Protein AF-A2ECF6-F1 (afdb_monomer_lite)

Radius of gyration: 14.36 Å; chains: 1; bounding box: 29×26×46 Å

Foldseek 3Di:
DPQFWDADLNFIAGPQLQEGAADDQERDQEDERDLSHQYYEALRHANHAHQYYHDHQQHAEQYACNQDNYQHQEDAAHLNHAYYEAQVHELNARHAYYEYHVNYQEAYANPHALYAYPYYHDDPNNDYYYHNSPHNHDD

InterPro domains:
  IPR026906 BspA-type LRR region [PF13306] (26-138)
  IPR032675 Leucine-rich repeat domain superfamily [G3DSA:3.80.10.10] (1-139)

Secondary structure (DSSP, 8-state):
--SSEEEETTEEEETTS-EEEE--TTS-SEEE--TT--EE-TTTTTT---SEEE--TT--EE-TTTTTT----EEE--TT--EE-TTTTTT-TT--EEE--TT-SEEPTTTTTT---SEEE--TT--EE-TTTTTT---

Structure (mmCIF, N/CA/C/O backbone):
data_AF-A2ECF6-F1
#
_entry.id   AF-A2ECF6-F1
#
loop_
_atom_site.group_PDB
_atom_site.id
_atom_site.type_symbol
_atom_site.label_atom_id
_atom_site.label_alt_id
_atom_site.label_comp_id
_atom_site.label_asym_id
_atom_site.label_entity_id
_atom_site.label_seq_id
_atom_site.pdbx_PDB_ins_code
_atom_site.Cartn_x
_atom_site.Cartn_y
_atom_site.Cartn_z
_atom_site.occupancy
_atom_site.B_iso_or_equiv
_atom_site.auth_seq_id
_atom_site.auth_comp_id
_atom_site.auth_asym_id
_atom_site.auth_atom_id
_atom_site.pdbx_PDB_model_num
ATOM 1 N N . MET A 1 1 ? -7.225 4.449 30.600 1.00 53.28 1 MET A N 1
ATOM 2 C CA . MET A 1 1 ? -7.365 4.707 29.149 1.00 53.28 1 MET A CA 1
ATOM 3 C C . MET A 1 1 ? -6.076 5.337 28.657 1.00 53.28 1 MET A C 1
ATOM 5 O O . MET A 1 1 ? -5.528 6.160 29.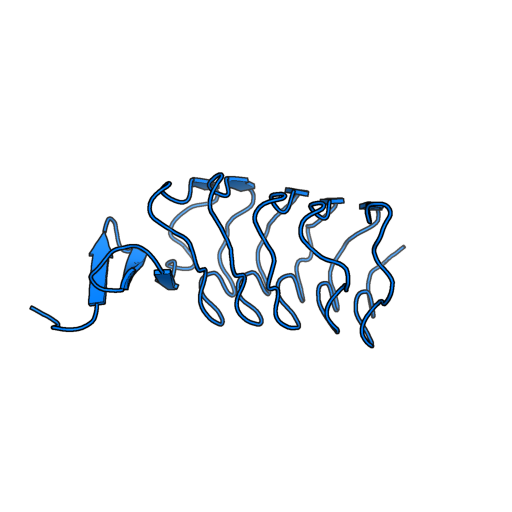380 1.00 53.28 1 MET A O 1
ATOM 9 N N . ASN A 1 2 ? -5.569 4.925 27.494 1.00 56.19 2 ASN A N 1
ATOM 10 C CA . ASN A 1 2 ? -4.437 5.593 26.855 1.00 56.19 2 ASN A CA 1
ATOM 11 C C . ASN A 1 2 ? -4.966 6.894 26.212 1.00 56.19 2 ASN A C 1
ATOM 13 O O . ASN A 1 2 ? -5.887 6.800 25.404 1.00 56.19 2 ASN A O 1
ATOM 17 N N . PRO A 1 3 ? -4.467 8.087 26.583 1.00 71.25 3 PRO A N 1
ATOM 18 C CA . PRO A 1 3 ? -5.040 9.351 26.119 1.00 71.25 3 PRO A CA 1
ATOM 19 C C . PRO A 1 3 ? -4.794 9.639 24.630 1.00 71.25 3 PRO A C 1
ATOM 21 O O . PRO A 1 3 ? -5.361 10.594 24.112 1.00 71.25 3 PRO A O 1
ATOM 24 N N . THR A 1 4 ? -3.970 8.847 23.935 1.00 85.19 4 THR A N 1
ATOM 25 C CA . THR A 1 4 ? -3.582 9.125 22.542 1.00 85.19 4 THR A CA 1
ATOM 26 C C . THR A 1 4 ? -4.008 8.049 21.544 1.00 85.19 4 THR A C 1
ATOM 28 O O . THR A 1 4 ? -4.097 8.332 20.349 1.00 85.19 4 THR A O 1
ATOM 31 N N . PHE A 1 5 ? -4.306 6.828 22.000 1.00 93.06 5 PHE A N 1
ATOM 32 C CA . PHE A 1 5 ? -4.527 5.675 21.121 1.00 93.06 5 PHE A CA 1
ATOM 33 C C . PHE A 1 5 ? -5.696 4.805 21.574 1.00 93.06 5 PHE A C 1
ATOM 35 O O . PHE A 1 5 ? -5.984 4.694 22.766 1.00 93.06 5 PHE A O 1
ATOM 42 N N . THR A 1 6 ? -6.326 4.131 20.615 1.00 95.75 6 THR A N 1
ATOM 43 C 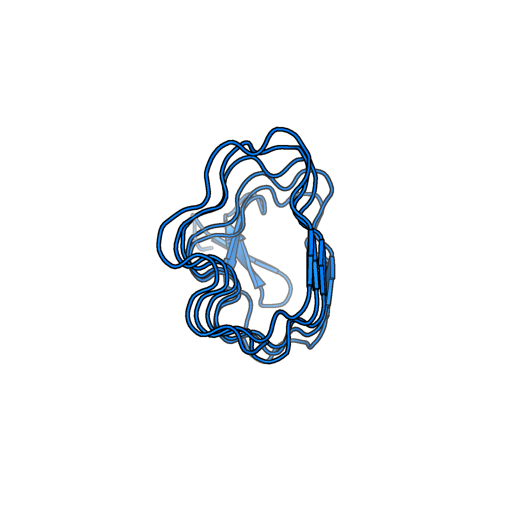CA . THR A 1 6 ? -7.388 3.155 20.870 1.00 95.75 6 THR A CA 1
ATOM 44 C C . THR A 1 6 ? -7.172 1.898 20.040 1.00 95.75 6 THR A C 1
ATOM 46 O O . THR A 1 6 ? -6.629 1.965 18.940 1.00 95.75 6 THR A O 1
ATOM 49 N N . ALA A 1 7 ? -7.579 0.747 20.569 1.00 95.38 7 ALA A N 1
ATOM 50 C CA . ALA A 1 7 ? -7.550 -0.517 19.847 1.00 95.38 7 ALA A CA 1
ATOM 51 C C . ALA A 1 7 ? -8.985 -0.978 19.574 1.00 95.38 7 ALA A C 1
ATOM 53 O O . ALA A 1 7 ? -9.814 -0.996 20.484 1.00 95.38 7 ALA A O 1
ATOM 54 N N . VAL A 1 8 ? -9.274 -1.338 18.325 1.00 94.06 8 VAL A N 1
ATOM 55 C CA . VAL A 1 8 ? -10.557 -1.918 17.904 1.00 94.06 8 VAL A CA 1
ATOM 56 C C . VAL A 1 8 ? -10.241 -3.203 17.168 1.00 94.06 8 VAL A C 1
ATOM 58 O O . VAL A 1 8 ? -9.482 -3.171 16.200 1.00 94.06 8 VAL A O 1
ATOM 61 N N . ASP A 1 9 ? -10.775 -4.322 17.658 1.00 91.69 9 ASP A N 1
ATOM 62 C CA . ASP A 1 9 ? -10.466 -5.659 17.150 1.00 91.69 9 ASP A CA 1
ATOM 63 C C . ASP A 1 9 ? -8.953 -5.850 16.977 1.00 91.69 9 ASP A C 1
ATOM 65 O O . ASP A 1 9 ? -8.472 -6.155 15.893 1.00 91.69 9 ASP A O 1
ATOM 69 N N . ASP A 1 10 ? -8.167 -5.589 18.020 1.00 93.12 10 ASP A N 1
ATOM 70 C CA . ASP A 1 10 ? -6.695 -5.685 18.028 1.00 93.12 10 ASP A CA 1
ATOM 71 C C . ASP A 1 10 ? -5.940 -4.758 17.056 1.00 93.12 10 ASP A C 1
ATOM 73 O O . ASP A 1 10 ? -4.711 -4.723 17.080 1.00 93.12 10 ASP A O 1
ATOM 77 N N . VAL A 1 11 ? -6.625 -3.988 16.209 1.00 97.38 11 VAL A N 1
ATOM 78 C CA . VAL A 1 11 ? -5.998 -2.987 15.340 1.00 97.38 11 VAL A CA 1
ATOM 79 C C . VAL A 1 11 ? -5.815 -1.704 16.139 1.00 97.38 11 VAL A C 1
ATOM 81 O O . VAL A 1 11 ? -6.755 -1.208 16.759 1.00 97.38 11 VAL A O 1
ATOM 84 N N . LEU A 1 12 ? -4.593 -1.175 16.142 1.00 97.50 12 LEU A N 1
ATOM 85 C CA . LEU A 1 12 ? -4.232 0.043 16.853 1.00 97.50 12 LEU A CA 1
ATOM 86 C C . LEU A 1 12 ? -4.481 1.266 15.970 1.00 97.50 12 LEU A C 1
ATOM 88 O O . LEU A 1 12 ? -3.922 1.382 14.876 1.00 97.50 12 LEU A O 1
ATOM 92 N N . TYR A 1 13 ? -5.251 2.206 16.502 1.00 98.25 13 TYR A N 1
ATOM 93 C CA . TYR A 1 13 ? -5.586 3.483 15.889 1.00 98.25 13 TYR A CA 1
ATOM 94 C C . TYR A 1 13 ? -5.164 4.654 16.781 1.00 98.25 13 TYR A C 1
ATOM 96 O O . TYR A 1 13 ? -4.939 4.501 17.988 1.00 98.25 13 TYR A O 1
ATOM 104 N N . ASN A 1 14 ? -5.133 5.855 16.205 1.00 96.81 14 ASN A N 1
ATOM 105 C CA . ASN A 1 14 ? -5.252 7.073 17.007 1.00 96.81 14 ASN A CA 1
ATOM 106 C C . ASN A 1 14 ? -6.635 7.150 17.678 1.00 96.81 14 ASN A C 1
ATOM 108 O O . ASN A 1 14 ? -7.564 6.436 17.297 1.00 96.81 14 ASN A O 1
ATOM 112 N N . ILE A 1 15 ? -6.781 8.012 18.685 1.00 94.94 15 ILE A N 1
ATOM 113 C CA . ILE A 1 15 ? -8.020 8.097 19.474 1.00 94.94 15 ILE A CA 1
ATOM 114 C C . ILE A 1 15 ? -9.272 8.373 18.616 1.00 94.94 15 ILE A C 1
ATOM 116 O O . ILE A 1 15 ? -10.325 7.789 18.873 1.00 94.94 15 ILE A O 1
ATOM 120 N N . ASP A 1 16 ? -9.127 9.162 17.547 1.00 95.50 16 ASP A N 1
ATOM 121 C CA . ASP A 1 16 ? -10.209 9.535 16.625 1.00 95.50 16 ASP A CA 1
ATOM 122 C C . ASP A 1 16 ? -10.533 8.455 15.579 1.00 95.50 16 ASP A C 1
ATOM 124 O O . ASP A 1 16 ? -11.476 8.608 14.804 1.00 95.50 16 ASP A O 1
ATOM 128 N N . LYS A 1 17 ? -9.752 7.364 15.525 1.00 97.00 17 LYS A N 1
ATOM 129 C CA . LYS A 1 17 ? -9.856 6.289 14.519 1.00 97.00 17 LYS A CA 1
ATOM 130 C C . LYS A 1 17 ? -9.745 6.784 13.073 1.00 97.00 17 LYS A C 1
ATOM 132 O O . LYS A 1 17 ? -10.317 6.199 12.152 1.00 97.00 17 LYS A O 1
ATOM 137 N N . THR A 1 18 ? -8.991 7.860 12.879 1.00 98.00 18 THR A N 1
ATOM 138 C CA . THR A 1 18 ? -8.673 8.445 11.571 1.00 98.00 18 THR A CA 1
ATOM 139 C C . THR A 1 18 ? -7.307 8.005 11.046 1.00 98.00 18 THR A C 1
ATOM 141 O O . THR A 1 18 ? -7.055 8.133 9.849 1.00 98.00 18 THR A O 1
ATOM 144 N N . SER A 1 19 ? -6.463 7.422 11.901 1.00 98.31 19 SER A N 1
ATOM 145 C CA . SER A 1 19 ? -5.177 6.827 11.530 1.00 98.31 19 SER A CA 1
ATOM 146 C C . SER A 1 19 ? -5.097 5.374 11.986 1.00 98.31 19 SER A C 1
ATOM 148 O O . SER A 1 19 ? -5.342 5.095 13.162 1.00 98.31 19 SER A O 1
ATOM 150 N N . ILE A 1 20 ? -4.679 4.464 11.101 1.00 98.50 20 ILE A N 1
ATOM 151 C CA . ILE A 1 20 ? -4.201 3.130 11.500 1.00 98.50 20 ILE A CA 1
ATOM 152 C C . ILE A 1 20 ? -2.720 3.236 11.831 1.00 98.50 20 ILE A C 1
ATOM 154 O O . ILE A 1 20 ? -1.897 3.500 10.956 1.00 98.50 20 ILE A O 1
ATOM 158 N N . ILE A 1 21 ? -2.390 2.979 13.092 1.00 98.06 21 ILE A N 1
ATOM 159 C CA . ILE A 1 21 ? -1.016 2.992 13.600 1.00 98.06 21 ILE A CA 1
ATOM 160 C C . ILE A 1 21 ? -0.384 1.618 13.429 1.00 98.06 21 ILE A C 1
ATOM 162 O O . ILE A 1 21 ? 0.777 1.507 13.038 1.00 98.06 21 ILE A O 1
ATOM 166 N N . ARG A 1 22 ? -1.136 0.557 13.741 1.00 97.94 22 ARG A N 1
ATOM 167 C CA . ARG A 1 22 ? -0.635 -0.810 13.624 1.00 97.94 22 ARG A CA 1
ATOM 168 C C . ARG A 1 22 ? -1.748 -1.819 13.394 1.00 97.94 22 ARG A C 1
ATOM 170 O O . ARG A 1 22 ? -2.670 -1.933 14.194 1.00 97.94 22 ARG A O 1
ATOM 177 N N . PHE A 1 23 ? -1.583 -2.627 12.359 1.00 98.06 23 PHE A N 1
ATOM 178 C CA . PHE A 1 23 ? -2.322 -3.855 12.133 1.00 98.06 23 PHE A CA 1
ATOM 179 C C . PHE A 1 23 ? -1.513 -5.055 12.665 1.00 98.06 23 PHE A C 1
ATOM 181 O O . PHE A 1 23 ? -0.294 -5.117 12.454 1.00 98.06 23 PHE A O 1
ATOM 188 N N . PRO A 1 24 ? -2.128 -6.015 13.378 1.00 94.88 24 PRO A N 1
ATOM 189 C CA . PRO A 1 24 ? -1.407 -7.190 13.857 1.00 94.88 24 PRO A CA 1
ATOM 190 C C . PRO A 1 24 ? -1.060 -8.138 12.702 1.00 94.88 24 PRO A C 1
ATOM 192 O O . PRO A 1 24 ? -1.936 -8.568 11.954 1.00 94.88 24 PRO A O 1
ATOM 195 N N . ALA A 1 25 ? 0.219 -8.511 12.592 1.00 89.06 25 ALA A N 1
ATOM 196 C CA . ALA A 1 25 ? 0.769 -9.210 11.424 1.00 89.06 25 ALA A CA 1
ATOM 197 C C . ALA A 1 25 ? 0.039 -10.511 11.044 1.00 89.06 25 ALA A C 1
ATOM 199 O O . ALA A 1 25 ? -0.149 -10.791 9.863 1.00 89.06 25 ALA A O 1
ATOM 200 N N . ASN A 1 26 ? -0.417 -11.267 12.046 1.00 89.62 26 ASN A N 1
ATOM 201 C CA . ASN A 1 26 ? -1.053 -12.575 11.872 1.00 89.62 26 ASN A CA 1
ATOM 202 C C . ASN A 1 26 ? -2.577 -12.531 12.059 1.00 89.62 26 ASN A C 1
ATOM 204 O O . ASN A 1 26 ? -3.187 -13.566 12.311 1.00 89.62 26 ASN A O 1
ATOM 208 N N . LYS A 1 27 ? -3.198 -11.344 11.999 1.00 87.00 27 LYS A N 1
ATOM 209 C CA . LYS A 1 27 ? -4.630 -11.201 12.293 1.00 87.00 27 LYS A CA 1
ATOM 210 C C . LYS A 1 27 ? -5.526 -11.825 11.224 1.00 87.00 27 LYS A C 1
ATOM 212 O O . LYS A 1 27 ? -6.519 -12.456 11.561 1.00 87.00 27 LYS A O 1
ATOM 217 N N . SER A 1 28 ? -5.234 -11.568 9.952 1.00 94.25 28 SER A N 1
ATOM 218 C CA . SER A 1 28 ? -6.110 -11.921 8.833 1.00 94.25 28 SER A CA 1
ATOM 219 C C . SER A 1 28 ? -5.354 -11.857 7.506 1.00 94.25 28 SER A C 1
ATOM 221 O O . SER A 1 28 ? -4.353 -11.146 7.396 1.00 94.25 28 SER A O 1
ATOM 223 N N . THR A 1 29 ? -5.868 -12.554 6.494 1.00 97.19 29 THR A N 1
ATOM 224 C CA . THR A 1 29 ? -5.439 -12.437 5.091 1.00 97.19 29 THR A CA 1
ATOM 225 C C . THR A 1 29 ? -6.216 -11.362 4.326 1.00 97.19 29 THR A C 1
ATOM 227 O O . THR A 1 29 ? -5.822 -10.981 3.228 1.00 97.19 29 THR A O 1
ATOM 230 N N . THR A 1 30 ? -7.296 -10.822 4.889 1.00 97.19 30 THR A N 1
ATOM 231 C CA . THR A 1 30 ? -8.067 -9.731 4.279 1.00 97.19 30 THR A CA 1
ATOM 232 C C . THR A 1 30 ? -8.427 -8.670 5.301 1.00 97.19 30 THR A C 1
ATOM 234 O O . THR A 1 30 ? -8.719 -8.992 6.457 1.00 97.19 30 THR A O 1
ATOM 237 N N . PHE A 1 31 ? -8.478 -7.410 4.878 1.00 97.56 31 PHE A N 1
ATOM 238 C CA . PHE A 1 31 ? -8.951 -6.332 5.737 1.00 97.56 31 PHE A CA 1
ATOM 239 C C . PHE A 1 31 ? -9.668 -5.242 4.940 1.00 97.56 31 PHE A C 1
ATOM 241 O O . PHE A 1 31 ? -9.152 -4.760 3.932 1.00 97.56 31 PHE A O 1
ATOM 248 N N . ALA A 1 32 ? -10.850 -4.851 5.412 1.00 98.00 32 ALA A N 1
ATOM 249 C CA . ALA A 1 32 ? -11.543 -3.663 4.942 1.00 98.00 32 ALA A CA 1
ATOM 250 C C . ALA A 1 32 ? -11.252 -2.525 5.916 1.00 98.00 32 ALA A C 1
ATOM 252 O O . ALA A 1 32 ? -11.629 -2.586 7.087 1.00 98.00 32 ALA A O 1
ATOM 253 N N . ILE A 1 33 ? -10.526 -1.515 5.446 1.00 98.00 33 ILE A N 1
ATOM 254 C CA . ILE A 1 33 ? -10.185 -0.361 6.268 1.00 98.00 33 ILE A CA 1
ATOM 255 C C . ILE A 1 33 ? -11.457 0.483 6.475 1.00 98.00 33 ILE A C 1
ATOM 257 O O . ILE A 1 33 ? -12.145 0.779 5.498 1.00 98.00 33 ILE A O 1
ATOM 261 N N . PRO A 1 34 ? -11.777 0.903 7.713 1.00 98.19 34 PRO A N 1
ATOM 262 C CA . PRO A 1 34 ? -12.966 1.714 7.974 1.00 98.19 34 PRO A CA 1
ATOM 263 C C . PRO A 1 34 ? -12.960 3.065 7.240 1.00 98.19 34 PRO A C 1
ATOM 265 O O . PRO A 1 34 ? -11.929 3.730 7.186 1.00 98.19 34 PRO A O 1
ATOM 268 N N . GLU A 1 35 ? -14.135 3.543 6.809 1.00 98.00 35 GLU A N 1
ATOM 269 C CA . GLU A 1 35 ? -14.321 4.867 6.171 1.00 98.00 35 GLU A CA 1
ATOM 270 C C . GLU A 1 35 ? -13.959 6.061 7.072 1.00 98.00 35 GLU A C 1
ATOM 272 O O . GLU A 1 35 ? -13.922 7.197 6.619 1.00 98.00 35 GLU A O 1
ATOM 277 N N . SER A 1 36 ? -13.688 5.866 8.365 1.00 98.00 36 SER A N 1
ATOM 278 C CA . SER A 1 36 ? -13.143 6.944 9.201 1.00 98.00 36 SER A CA 1
ATOM 279 C C . SER A 1 36 ? -11.653 7.193 8.944 1.00 98.00 36 SER A C 1
ATOM 281 O O . SER A 1 36 ? -11.153 8.272 9.268 1.00 98.00 36 SER A O 1
ATOM 283 N N . VAL A 1 37 ? -10.936 6.211 8.388 1.00 98.69 37 VAL A N 1
ATOM 284 C CA . VAL A 1 37 ? -9.478 6.223 8.258 1.00 98.69 37 VAL A CA 1
ATOM 285 C C . VAL A 1 37 ? -9.044 7.063 7.063 1.00 98.69 37 VAL A C 1
ATOM 287 O O . VAL A 1 37 ? -9.338 6.759 5.914 1.00 98.69 37 VAL A O 1
ATOM 290 N N . LYS A 1 38 ? -8.251 8.092 7.349 1.00 98.62 38 LYS A N 1
ATOM 291 C CA . LYS A 1 38 ? -7.628 8.987 6.368 1.00 98.62 38 LYS A CA 1
ATOM 292 C C . LYS A 1 38 ? -6.142 8.699 6.178 1.00 98.62 38 LYS A C 1
ATOM 294 O O . LYS A 1 38 ? -5.582 9.064 5.145 1.00 98.62 38 LYS A O 1
ATOM 299 N N . VAL A 1 39 ? -5.502 8.065 7.161 1.00 98.75 39 VAL A N 1
ATOM 300 C CA . VAL A 1 39 ? -4.052 7.849 7.187 1.00 98.75 39 VAL A CA 1
ATOM 301 C C . VAL A 1 39 ? -3.729 6.410 7.572 1.00 98.75 39 VAL A C 1
ATOM 303 O O . VAL A 1 39 ? -4.258 5.865 8.541 1.00 98.75 39 VAL A O 1
ATOM 306 N N . ILE A 1 40 ? -2.808 5.801 6.833 1.00 98.75 40 ILE A N 1
ATOM 307 C CA . ILE A 1 40 ? -2.093 4.608 7.281 1.00 98.75 40 ILE A CA 1
ATOM 308 C C . ILE A 1 40 ? -0.689 5.052 7.653 1.00 98.75 40 ILE A C 1
ATOM 310 O O . ILE A 1 40 ? 0.045 5.557 6.807 1.00 98.75 40 ILE A O 1
ATOM 314 N N . GLU A 1 41 ? -0.327 4.891 8.919 1.00 98.62 41 GLU A N 1
ATOM 315 C CA . GLU A 1 41 ? 0.936 5.396 9.447 1.00 98.62 41 GLU A CA 1
ATOM 316 C C . GLU A 1 41 ? 2.143 4.587 8.952 1.00 98.62 41 GLU A C 1
ATOM 318 O O . GLU A 1 41 ? 2.026 3.510 8.351 1.00 98.62 41 GLU A O 1
ATOM 323 N N . TYR A 1 42 ? 3.335 5.119 9.231 1.00 98.44 42 TYR A N 1
ATOM 324 C CA . TYR A 1 42 ? 4.606 4.441 8.989 1.00 98.44 42 TYR A CA 1
ATOM 325 C C . TYR A 1 42 ? 4.571 3.001 9.522 1.00 98.44 42 TYR A C 1
ATOM 327 O O . TYR A 1 42 ? 4.281 2.771 10.697 1.00 98.44 42 TYR A O 1
ATOM 335 N N . CYS A 1 43 ? 4.884 2.025 8.663 1.00 98.19 43 CYS A N 1
ATOM 336 C CA . CYS A 1 43 ? 4.862 0.599 9.003 1.00 98.19 43 CYS A CA 1
ATOM 337 C C . CYS A 1 43 ? 3.508 0.053 9.520 1.00 98.19 43 CYS A C 1
ATOM 339 O O . CYS A 1 43 ? 3.494 -0.991 10.183 1.00 98.19 43 CYS A O 1
ATOM 341 N N . GLY A 1 44 ? 2.379 0.706 9.216 1.00 98.25 44 GLY A N 1
ATOM 342 C CA . GLY A 1 44 ? 1.055 0.329 9.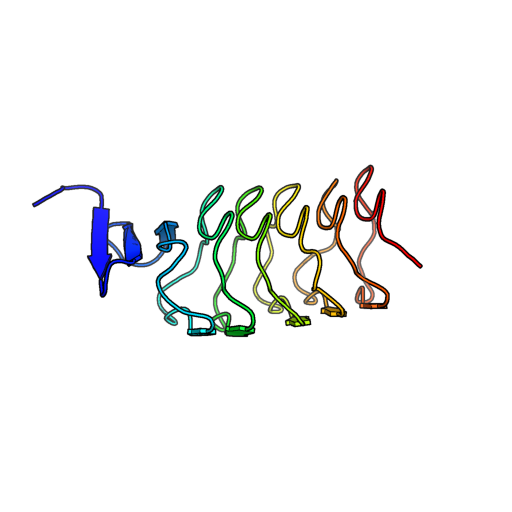728 1.00 98.25 44 GLY A CA 1
ATOM 343 C C . GLY A 1 44 ? 0.678 -1.141 9.500 1.00 98.25 44 GLY A C 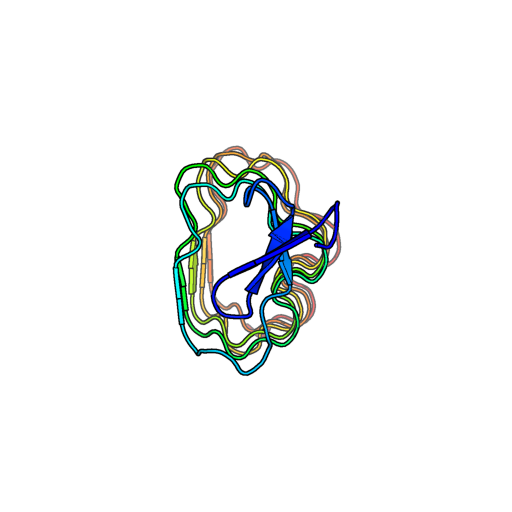1
ATOM 344 O O . GLY A 1 44 ? 0.166 -1.783 10.410 1.00 98.25 44 GLY A O 1
ATOM 345 N N . PHE A 1 45 ? 1.015 -1.707 8.341 1.00 98.62 45 PHE A N 1
ATOM 346 C CA . PHE A 1 45 ? 0.777 -3.103 7.950 1.00 98.62 45 PHE A CA 1
ATOM 347 C C . PHE A 1 45 ? 2.073 -3.863 7.598 1.00 98.62 45 PHE A C 1
ATOM 349 O O . PHE A 1 45 ? 2.026 -4.893 6.923 1.00 98.62 45 PHE A O 1
ATOM 356 N N . ILE A 1 46 ? 3.247 -3.403 8.048 1.00 98.12 46 ILE A N 1
ATOM 357 C CA . ILE A 1 46 ? 4.511 -4.080 7.710 1.00 98.12 46 ILE A CA 1
ATOM 358 C C . ILE A 1 46 ? 4.495 -5.548 8.164 1.00 98.12 46 ILE A C 1
ATOM 360 O O . ILE A 1 46 ? 4.117 -5.865 9.298 1.00 98.12 46 ILE A O 1
ATOM 364 N N . SER A 1 47 ? 4.941 -6.437 7.277 1.00 97.94 47 SER A N 1
ATOM 365 C CA . SER A 1 47 ? 5.020 -7.886 7.490 1.00 97.94 47 SER A CA 1
ATOM 366 C C . SER A 1 47 ? 3.679 -8.558 7.818 1.00 97.94 47 SER A C 1
ATOM 368 O O . SER A 1 47 ? 3.666 -9.612 8.452 1.00 97.94 47 SER A O 1
ATOM 370 N N . CYS A 1 48 ? 2.548 -7.959 7.433 1.00 97.69 48 CYS A N 1
ATOM 371 C CA . CYS A 1 48 ? 1.235 -8.574 7.618 1.00 97.69 48 CYS A CA 1
ATOM 372 C C . CYS A 1 48 ? 0.946 -9.636 6.552 1.00 97.69 48 CYS A C 1
ATOM 374 O O . CYS A 1 48 ? 1.318 -9.486 5.391 1.00 97.69 48 CYS A O 1
ATOM 376 N N . LEU A 1 49 ? 0.192 -10.671 6.925 1.00 97.25 49 LEU A N 1
ATOM 377 C CA . LEU A 1 49 ? -0.202 -11.765 6.028 1.00 97.25 49 LEU A CA 1
ATOM 378 C C . LEU A 1 49 ? -1.356 -11.408 5.073 1.00 97.25 49 LEU A C 1
ATOM 380 O O . LEU A 1 49 ? -1.919 -12.296 4.437 1.00 97.25 49 LEU A O 1
ATOM 384 N N . ILE A 1 50 ? -1.714 -10.125 4.972 1.00 97.69 50 ILE A N 1
ATOM 385 C CA . ILE A 1 50 ? -2.804 -9.658 4.114 1.00 97.69 50 ILE A CA 1
ATOM 386 C C . ILE A 1 50 ? -2.498 -9.925 2.637 1.00 97.69 50 ILE A C 1
ATOM 388 O O . ILE A 1 50 ? -1.436 -9.566 2.139 1.00 97.69 50 ILE A O 1
ATOM 392 N N . GLU A 1 51 ? -3.451 -10.547 1.953 1.00 98.06 51 GLU A N 1
ATOM 393 C CA . GLU A 1 51 ? -3.462 -10.845 0.519 1.00 98.06 51 GLU A CA 1
ATOM 394 C C . GLU A 1 51 ? -4.380 -9.893 -0.258 1.00 98.06 51 GLU A C 1
ATOM 396 O O . GLU A 1 51 ? -4.146 -9.630 -1.439 1.00 98.06 51 GLU A O 1
ATOM 401 N N . SER A 1 52 ? -5.404 -9.349 0.411 1.00 98.00 52 SER A N 1
ATOM 402 C CA . SER A 1 52 ? -6.334 -8.363 -0.142 1.00 98.00 52 SER A CA 1
ATOM 403 C C . SER A 1 52 ? -6.643 -7.270 0.878 1.00 98.00 52 SER A C 1
ATOM 405 O O . SER A 1 52 ? -6.830 -7.540 2.069 1.00 98.00 52 SER A O 1
ATOM 407 N N . ILE A 1 53 ? -6.715 -6.030 0.402 1.00 98.12 53 ILE A N 1
ATOM 408 C CA . ILE A 1 53 ? -7.089 -4.880 1.213 1.00 98.12 53 ILE A CA 1
ATOM 409 C C . ILE A 1 53 ? -8.099 -4.011 0.475 1.00 98.12 53 ILE A C 1
ATOM 411 O O . ILE A 1 53 ? -7.955 -3.759 -0.720 1.00 98.12 53 ILE A O 1
ATOM 415 N N . GLN A 1 54 ? -9.122 -3.560 1.194 1.00 98.31 54 GLN A N 1
ATOM 416 C CA . GLN A 1 54 ? -10.075 -2.575 0.692 1.00 98.31 54 GLN A CA 1
ATOM 417 C C . GLN A 1 54 ? -9.757 -1.236 1.351 1.00 98.31 54 GLN A C 1
ATOM 419 O O . GLN A 1 54 ? -9.865 -1.099 2.572 1.00 98.31 54 GLN A O 1
ATOM 424 N N . PHE A 1 55 ? -9.315 -0.274 0.543 1.00 98.38 55 PHE A N 1
ATOM 425 C CA . PHE A 1 55 ? -9.088 1.097 0.988 1.00 98.38 55 PHE A CA 1
ATOM 426 C C . PHE A 1 55 ? -10.413 1.866 1.036 1.00 98.38 55 PHE A C 1
ATOM 428 O O . PHE A 1 55 ? -11.253 1.656 0.157 1.00 98.38 55 PHE A O 1
ATOM 435 N N . PRO A 1 56 ? -10.601 2.768 2.015 1.00 98.12 56 PRO A N 1
ATOM 436 C CA . PRO A 1 56 ? -11.785 3.600 2.069 1.00 98.12 56 PRO A CA 1
ATOM 437 C C . PRO A 1 56 ? -11.689 4.717 1.029 1.00 98.12 56 PRO A C 1
ATOM 439 O O . PRO A 1 56 ? -10.598 5.128 0.616 1.00 98.12 56 PRO A O 1
ATOM 442 N N . SER A 1 57 ? -12.846 5.243 0.640 1.00 96.44 57 SER A N 1
ATOM 443 C CA . SER A 1 57 ? -12.964 6.271 -0.404 1.00 96.44 57 SER A CA 1
ATOM 444 C C . SER A 1 57 ? -12.310 7.615 -0.051 1.00 96.44 57 SER A C 1
ATOM 446 O O . SER A 1 57 ? -12.085 8.449 -0.925 1.00 96.44 57 SER A O 1
ATOM 448 N N . ASN A 1 58 ? -12.014 7.836 1.231 1.00 97.31 58 ASN A N 1
ATOM 449 C CA . ASN A 1 58 ? -11.476 9.078 1.775 1.00 97.31 58 ASN A CA 1
ATOM 450 C C . ASN A 1 58 ? -10.040 8.946 2.313 1.00 97.31 58 ASN A C 1
ATOM 452 O O . ASN A 1 58 ? -9.573 9.840 3.026 1.00 97.31 58 ASN A O 1
ATOM 456 N N . LEU A 1 59 ? -9.340 7.854 1.986 1.00 98.56 59 LEU A N 1
ATOM 457 C CA . LEU A 1 59 ? -7.939 7.671 2.355 1.00 98.56 59 LEU A CA 1
ATOM 458 C C . LEU A 1 59 ? -7.071 8.725 1.664 1.00 98.56 59 LEU A C 1
ATOM 460 O O . LEU A 1 59 ? -7.115 8.855 0.445 1.00 98.56 59 LEU A O 1
ATOM 464 N N . MET A 1 60 ? -6.251 9.446 2.423 1.00 98.00 60 MET A N 1
ATOM 465 C CA . MET A 1 60 ? -5.432 10.550 1.907 1.00 98.00 60 MET A CA 1
ATOM 466 C C . MET A 1 60 ? -3.941 10.215 1.891 1.00 98.00 60 MET A C 1
ATOM 468 O O . MET A 1 60 ? -3.234 10.642 0.973 1.00 98.00 60 MET A O 1
ATOM 472 N N . THR A 1 61 ? -3.476 9.450 2.886 1.00 98.31 61 THR A N 1
ATOM 473 C CA . THR A 1 61 ? -2.042 9.282 3.151 1.00 98.31 61 THR A CA 1
ATOM 474 C C . THR A 1 61 ? -1.645 7.828 3.389 1.00 98.31 61 THR A C 1
ATOM 476 O O . THR A 1 61 ? -2.206 7.146 4.250 1.00 98.31 61 THR A O 1
ATOM 479 N N . LEU A 1 62 ? -0.599 7.395 2.679 1.00 98.50 62 LEU A N 1
ATOM 480 C CA . LEU A 1 62 ? 0.124 6.144 2.907 1.00 98.50 62 LEU A CA 1
ATOM 481 C C . LEU A 1 62 ? 1.534 6.440 3.438 1.00 98.50 62 LEU A C 1
ATOM 483 O O . LEU A 1 62 ? 2.409 6.930 2.718 1.00 98.50 62 LEU A O 1
ATOM 487 N N . GLY A 1 63 ? 1.755 6.134 4.714 1.00 98.56 63 GLY A N 1
ATOM 488 C CA . GLY A 1 63 ? 3.030 6.297 5.404 1.00 98.56 63 GLY A CA 1
ATOM 489 C C . GLY A 1 63 ? 4.100 5.326 4.912 1.00 98.56 63 GLY A C 1
ATOM 490 O O . GLY A 1 63 ? 3.806 4.297 4.300 1.00 98.56 63 GLY A O 1
ATOM 491 N N . GLY A 1 64 ? 5.366 5.658 5.170 1.00 98.44 64 GLY A N 1
ATOM 492 C CA . GLY A 1 64 ? 6.506 4.908 4.640 1.00 98.44 64 GLY A CA 1
ATOM 493 C C . GLY A 1 64 ? 6.481 3.443 5.063 1.00 98.44 64 GLY A C 1
ATOM 494 O O . GLY A 1 64 ? 6.146 3.132 6.207 1.00 98.44 64 GLY A O 1
ATOM 495 N N . TRP A 1 65 ? 6.837 2.548 4.137 1.00 98.50 65 T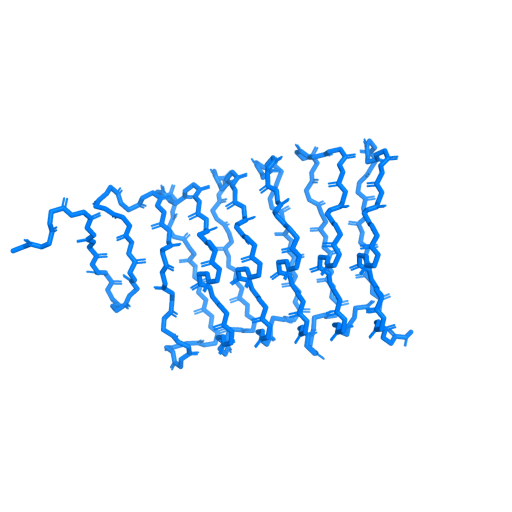RP A N 1
ATOM 496 C CA . TRP A 1 65 ? 6.882 1.096 4.374 1.00 98.50 65 TRP A CA 1
ATOM 497 C C . TRP A 1 65 ? 5.582 0.496 4.940 1.00 98.50 65 TRP A C 1
ATOM 499 O O . TRP A 1 65 ? 5.600 -0.605 5.493 1.00 98.50 65 TRP A O 1
ATOM 509 N N . SER A 1 66 ? 4.449 1.198 4.811 1.00 98.56 66 SER A N 1
ATOM 510 C CA . SER A 1 66 ? 3.188 0.821 5.458 1.00 98.56 66 SER A CA 1
ATOM 511 C C . SER A 1 66 ? 2.697 -0.563 5.054 1.00 98.56 66 SER A C 1
ATOM 513 O O . SER A 1 66 ? 2.212 -1.266 5.925 1.00 98.56 66 SER A O 1
ATOM 515 N N . PHE A 1 67 ? 2.899 -1.001 3.813 1.00 98.69 67 PHE A N 1
ATOM 516 C CA . PHE A 1 67 ? 2.562 -2.344 3.324 1.00 98.69 67 PHE A CA 1
ATOM 517 C C . PHE A 1 67 ? 3.789 -3.192 2.987 1.00 98.69 67 PHE A C 1
ATOM 519 O O . PHE A 1 67 ? 3.684 -4.178 2.253 1.00 98.69 67 PHE A O 1
ATOM 526 N N . SER A 1 68 ? 4.966 -2.844 3.515 1.00 98.44 68 SER A N 1
ATOM 527 C CA . SER A 1 68 ? 6.180 -3.577 3.175 1.00 98.44 68 SER A CA 1
ATOM 528 C C . SER A 1 68 ? 6.115 -5.018 3.685 1.00 98.44 68 SER A C 1
ATOM 530 O O . SER A 1 68 ? 5.627 -5.273 4.786 1.00 98.44 68 SER A O 1
ATOM 532 N N . ARG A 1 69 ? 6.644 -5.969 2.903 1.00 98.12 69 ARG A N 1
ATOM 533 C CA . ARG A 1 69 ? 6.694 -7.406 3.240 1.00 98.12 69 ARG A CA 1
ATOM 534 C C . ARG A 1 69 ? 5.313 -8.039 3.459 1.00 98.12 69 ARG A C 1
ATOM 536 O O . ARG A 1 69 ? 5.199 -8.979 4.242 1.00 98.12 69 ARG A O 1
ATOM 543 N N . THR A 1 70 ? 4.279 -7.529 2.795 1.00 98.25 70 THR A N 1
ATOM 544 C CA . THR A 1 70 ? 2.939 -8.132 2.826 1.00 98.25 70 THR A CA 1
ATOM 545 C C . THR A 1 70 ? 2.753 -9.172 1.721 1.00 98.25 70 THR A C 1
ATOM 547 O O . THR A 1 70 ? 3.580 -9.291 0.810 1.00 98.25 70 THR A O 1
ATOM 550 N N . ASN A 1 71 ? 1.653 -9.926 1.799 1.00 97.88 71 ASN A N 1
ATOM 551 C CA . ASN A 1 71 ? 1.268 -10.921 0.797 1.00 97.88 71 ASN A CA 1
ATOM 552 C C . ASN A 1 71 ? 0.258 -10.386 -0.232 1.00 97.88 71 ASN A C 1
ATOM 554 O O . ASN A 1 71 ? -0.386 -11.180 -0.919 1.00 97.88 71 ASN A O 1
ATOM 558 N N . LEU A 1 72 ? 0.101 -9.059 -0.329 1.00 98.25 72 LEU A N 1
ATOM 559 C CA . LEU A 1 72 ? -0.871 -8.422 -1.215 1.00 98.25 72 LEU A CA 1
ATOM 560 C C . LEU A 1 72 ? -0.678 -8.895 -2.655 1.00 98.25 72 LEU A C 1
ATOM 562 O O . LEU A 1 72 ? 0.454 -8.970 -3.129 1.00 98.25 72 LEU A O 1
ATOM 566 N N . ARG A 1 73 ? -1.787 -9.207 -3.336 1.00 97.31 73 ARG A N 1
ATOM 567 C CA . ARG A 1 73 ? -1.775 -9.738 -4.710 1.00 97.31 73 ARG A CA 1
ATOM 568 C C . ARG A 1 73 ? -2.085 -8.702 -5.780 1.00 97.31 73 ARG A C 1
ATOM 570 O O . ARG A 1 73 ? -1.496 -8.750 -6.853 1.00 97.31 73 ARG A O 1
ATOM 577 N N . SER A 1 74 ? -3.012 -7.799 -5.492 1.00 96.94 74 SER A N 1
ATOM 578 C CA . SER A 1 74 ? -3.346 -6.644 -6.325 1.00 96.94 74 SER A CA 1
ATOM 579 C C . SER A 1 74 ? -3.698 -5.485 -5.402 1.00 96.94 74 SER A C 1
ATOM 581 O O . SER A 1 74 ? -4.303 -5.683 -4.342 1.00 96.94 74 SER A O 1
ATOM 583 N N . VAL A 1 75 ? -3.269 -4.288 -5.785 1.00 97.62 75 VAL A N 1
ATOM 584 C CA . VAL A 1 75 ? -3.536 -3.048 -5.062 1.00 97.62 75 VAL A CA 1
ATOM 585 C C . VAL A 1 75 ? -3.991 -1.998 -6.063 1.00 97.62 75 VAL A C 1
ATOM 587 O O . VAL A 1 75 ? -3.260 -1.638 -6.981 1.00 97.62 75 VAL A O 1
ATOM 590 N N . THR A 1 76 ? -5.186 -1.457 -5.833 1.00 96.69 76 THR A N 1
ATOM 591 C CA . THR A 1 76 ? -5.645 -0.216 -6.462 1.00 96.69 76 THR A CA 1
ATOM 592 C C . THR A 1 76 ? -5.608 0.895 -5.425 1.00 96.69 76 THR A C 1
ATOM 594 O O . THR A 1 76 ? -6.331 0.843 -4.431 1.00 96.69 76 THR A O 1
ATOM 597 N N . ILE A 1 77 ? -4.749 1.886 -5.633 1.00 96.69 77 ILE A N 1
ATOM 598 C CA . ILE A 1 77 ? -4.661 3.063 -4.770 1.00 96.69 77 ILE A CA 1
ATOM 599 C C . ILE A 1 77 ? -5.824 4.008 -5.122 1.00 96.69 77 ILE A C 1
ATOM 601 O O . ILE A 1 77 ? -5.956 4.361 -6.293 1.00 96.69 77 ILE A O 1
ATOM 605 N N . PRO A 1 78 ? -6.661 4.440 -4.158 1.00 96.44 78 PRO A N 1
ATOM 606 C CA . PRO A 1 78 ? -7.778 5.341 -4.439 1.00 96.44 78 PRO A CA 1
ATOM 607 C C . PRO A 1 78 ? -7.346 6.703 -4.996 1.00 96.44 78 PRO A C 1
ATOM 609 O O . PRO A 1 78 ? -6.302 7.234 -4.617 1.00 96.44 78 PRO A O 1
ATOM 612 N N . ASP A 1 79 ? -8.214 7.328 -5.797 1.00 95.75 79 ASP A N 1
ATOM 613 C CA . ASP A 1 79 ? -8.023 8.692 -6.321 1.00 95.75 79 ASP A CA 1
ATOM 614 C C . ASP A 1 79 ? -7.917 9.759 -5.215 1.00 95.75 79 ASP A C 1
ATOM 616 O O . ASP A 1 79 ? -7.374 10.836 -5.446 1.00 95.75 79 ASP A O 1
ATOM 620 N N . SER A 1 80 ? -8.412 9.471 -4.008 1.00 97.06 80 SER A N 1
ATOM 621 C CA . SER A 1 80 ? -8.315 10.357 -2.843 1.00 97.06 80 SER A CA 1
ATOM 622 C C . SER A 1 80 ? -6.909 10.432 -2.240 1.00 97.06 80 SER A C 1
ATOM 624 O O . SER A 1 80 ? -6.618 11.357 -1.475 1.00 97.06 80 SER A O 1
ATOM 626 N N . VAL A 1 81 ? -6.033 9.470 -2.555 1.00 97.12 81 VAL A N 1
ATOM 627 C CA . VAL A 1 81 ? -4.675 9.426 -2.013 1.00 97.12 81 VAL A CA 1
ATOM 628 C C . VAL A 1 81 ? -3.822 10.469 -2.722 1.00 97.12 81 VAL A C 1
ATOM 630 O O . VAL A 1 81 ? -3.571 10.390 -3.921 1.00 97.12 81 VAL A O 1
ATOM 633 N N . THR A 1 82 ? -3.343 11.443 -1.952 1.00 95.00 82 THR A N 1
ATOM 634 C CA . THR A 1 82 ? -2.510 12.554 -2.445 1.00 95.00 82 THR A CA 1
ATOM 635 C C . THR A 1 82 ? -1.085 12.492 -1.901 1.00 95.00 82 THR A C 1
ATOM 637 O O . THR A 1 82 ? -0.186 13.134 -2.443 1.00 95.00 82 THR A O 1
ATOM 640 N N . GLN A 1 83 ? -0.851 11.704 -0.845 1.00 95.44 83 GLN A N 1
ATOM 641 C CA . GLN A 1 83 ? 0.450 11.564 -0.195 1.00 95.44 83 GLN A CA 1
ATOM 642 C C . GLN A 1 83 ? 0.824 10.090 -0.047 1.00 95.44 83 GLN A C 1
ATOM 644 O O . GLN A 1 83 ? 0.159 9.325 0.649 1.00 95.44 83 GLN A O 1
ATOM 649 N N . ILE A 1 84 ? 1.936 9.697 -0.664 1.00 95.69 84 ILE A N 1
ATOM 650 C CA . ILE A 1 84 ? 2.523 8.366 -0.511 1.00 95.69 84 ILE A CA 1
ATOM 651 C C . ILE A 1 84 ? 4.000 8.544 -0.194 1.00 95.69 84 ILE A C 1
ATOM 653 O O . ILE A 1 84 ? 4.712 9.287 -0.866 1.00 95.69 84 ILE A O 1
ATOM 657 N N . SER A 1 85 ? 4.452 7.875 0.856 1.00 96.94 85 SER A N 1
ATOM 658 C CA . SER A 1 85 ? 5.854 7.875 1.261 1.00 96.94 85 SER A CA 1
ATOM 659 C C . SER A 1 85 ? 6.663 6.808 0.515 1.00 96.94 85 SER A C 1
ATOM 661 O O . SER A 1 85 ? 6.127 5.959 -0.194 1.00 96.94 85 SER A O 1
ATOM 663 N N . SER A 1 86 ? 7.981 6.819 0.687 1.00 97.56 86 SER A N 1
ATOM 664 C CA . SER A 1 86 ? 8.857 5.808 0.092 1.00 97.56 86 SER A CA 1
ATOM 665 C C . SER A 1 86 ? 8.572 4.398 0.622 1.00 97.56 86 SER A C 1
ATOM 667 O O . SER A 1 86 ? 8.206 4.208 1.786 1.00 97.56 86 SER A O 1
ATOM 669 N N . GLY A 1 87 ? 8.781 3.388 -0.225 1.00 97.50 87 GLY A N 1
ATOM 670 C CA . GLY A 1 87 ? 8.815 1.991 0.220 1.00 97.50 87 GLY A CA 1
ATOM 671 C C . GLY A 1 87 ? 7.475 1.350 0.574 1.00 97.50 87 GLY A C 1
ATOM 672 O O . GLY A 1 87 ? 7.491 0.267 1.153 1.00 97.50 87 GLY A O 1
ATOM 673 N N . VAL A 1 88 ? 6.332 1.986 0.283 1.00 98.25 88 VAL A N 1
ATOM 674 C CA . VAL A 1 88 ? 5.009 1.532 0.760 1.00 98.25 88 VAL A CA 1
ATOM 675 C C . VAL A 1 88 ? 4.746 0.058 0.481 1.00 98.25 88 VAL A C 1
ATOM 677 O O . VAL A 1 88 ? 4.364 -0.650 1.403 1.00 98.25 88 VAL A O 1
ATOM 680 N N . PHE A 1 89 ? 5.026 -0.421 -0.726 1.00 98.25 89 PHE A N 1
ATOM 681 C CA . PHE A 1 89 ? 4.870 -1.816 -1.129 1.00 98.25 89 PHE A CA 1
ATOM 682 C C . PHE A 1 89 ? 6.213 -2.536 -1.284 1.00 98.25 89 PHE A C 1
ATOM 684 O O . PHE A 1 89 ? 6.278 -3.540 -1.978 1.00 98.25 89 PHE A O 1
ATOM 691 N N . ALA A 1 90 ? 7.295 -2.080 -0.646 1.00 98.06 90 ALA A N 1
ATOM 692 C CA . ALA A 1 90 ? 8.594 -2.741 -0.767 1.00 98.06 90 ALA A CA 1
ATOM 693 C C . ALA A 1 90 ? 8.552 -4.191 -0.245 1.00 98.06 90 ALA A C 1
ATOM 695 O O . ALA A 1 90 ? 7.965 -4.475 0.801 1.00 98.06 90 ALA A O 1
ATOM 696 N N . HIS A 1 91 ? 9.248 -5.107 -0.913 1.00 97.75 91 HIS A N 1
ATOM 697 C CA . HIS A 1 91 ? 9.324 -6.533 -0.597 1.00 97.75 91 HIS A CA 1
ATOM 698 C C . HIS A 1 91 ? 7.985 -7.293 -0.669 1.00 97.75 91 HIS A C 1
ATOM 700 O O . HIS A 1 91 ? 7.837 -8.319 0.002 1.00 97.75 91 HIS A O 1
ATOM 706 N N . CYS A 1 92 ? 7.012 -6.829 -1.460 1.00 97.50 92 CYS A N 1
ATOM 707 C CA . CYS A 1 92 ? 5.755 -7.552 -1.677 1.00 97.50 92 CYS A CA 1
ATOM 708 C C . CYS A 1 92 ? 5.938 -8.619 -2.763 1.00 97.50 92 CYS A C 1
ATOM 710 O O . CYS A 1 92 ? 5.783 -8.371 -3.958 1.00 97.50 92 CYS A O 1
ATOM 712 N N . LYS A 1 93 ? 6.300 -9.835 -2.348 1.00 96.50 93 LYS A N 1
ATOM 713 C CA . LYS A 1 93 ? 6.690 -10.928 -3.259 1.00 96.50 93 LYS A CA 1
ATOM 714 C C . LYS A 1 93 ? 5.548 -11.519 -4.089 1.00 96.50 93 LYS A C 1
ATOM 716 O O . LYS A 1 93 ? 5.819 -12.315 -4.977 1.00 96.50 93 LYS A O 1
ATOM 721 N N . PHE A 1 94 ? 4.303 -11.165 -3.786 1.00 96.50 94 PHE A N 1
ATOM 722 C CA . PHE A 1 94 ? 3.115 -11.708 -4.449 1.00 96.50 94 PHE A CA 1
ATOM 723 C C . PHE A 1 94 ? 2.286 -10.637 -5.174 1.00 96.50 94 PHE A C 1
ATOM 725 O O . PHE A 1 94 ? 1.220 -10.965 -5.691 1.00 96.50 94 PHE A O 1
ATOM 732 N N . LEU A 1 95 ? 2.761 -9.384 -5.206 1.00 96.75 95 LEU A N 1
ATOM 733 C CA . LEU A 1 95 ? 2.015 -8.229 -5.712 1.00 96.75 95 LEU A CA 1
ATOM 734 C C . LEU A 1 95 ? 2.033 -8.161 -7.238 1.00 96.75 95 LEU A C 1
ATOM 736 O O . LEU A 1 95 ? 2.832 -7.444 -7.816 1.00 96.75 95 LEU A O 1
ATOM 740 N N . ASN A 1 96 ? 1.118 -8.869 -7.889 1.00 95.12 96 ASN A N 1
ATOM 741 C CA . ASN A 1 96 ? 1.095 -8.994 -9.345 1.00 95.12 96 ASN A CA 1
ATOM 742 C C . ASN A 1 96 ? 0.650 -7.719 -10.078 1.00 95.12 96 ASN A C 1
ATOM 744 O O . ASN A 1 96 ? 0.967 -7.536 -11.251 1.00 95.12 96 ASN A O 1
ATOM 748 N N . GLU A 1 97 ? -0.117 -6.863 -9.407 1.00 95.50 97 GLU A N 1
ATOM 749 C CA . GLU A 1 97 ? -0.710 -5.676 -10.013 1.00 95.50 97 GLU A CA 1
ATOM 750 C C . GLU A 1 97 ? -0.705 -4.503 -9.034 1.00 95.50 97 GLU A C 1
ATOM 752 O O . GLU A 1 97 ? -1.156 -4.618 -7.890 1.00 95.50 97 GLU A O 1
ATOM 757 N N . LEU A 1 98 ? -0.217 -3.359 -9.511 1.00 96.00 98 LEU A N 1
ATOM 758 C CA . LEU A 1 98 ? -0.288 -2.088 -8.804 1.00 96.00 98 LEU A CA 1
ATOM 759 C C . LEU A 1 98 ? -0.885 -1.019 -9.722 1.00 96.00 98 LEU A C 1
ATOM 761 O O . LEU A 1 98 ? -0.286 -0.640 -10.731 1.00 96.00 98 LEU A O 1
ATOM 765 N N . VAL A 1 99 ? -2.055 -0.513 -9.344 1.00 95.50 99 VAL A N 1
ATOM 766 C CA . VAL A 1 99 ? -2.752 0.571 -10.042 1.00 95.50 99 VAL A CA 1
ATOM 767 C C . VAL A 1 99 ? -2.713 1.820 -9.175 1.00 95.50 99 VAL A C 1
ATOM 769 O O . VAL A 1 99 ? -3.170 1.815 -8.029 1.00 95.50 99 VAL A O 1
ATOM 772 N N . PHE A 1 100 ? -2.164 2.897 -9.724 1.00 94.75 100 PHE A N 1
ATOM 773 C CA . PHE A 1 100 ? -2.143 4.197 -9.069 1.00 94.75 100 PHE A CA 1
ATOM 774 C C . PHE A 1 100 ? -3.453 4.956 -9.311 1.00 94.75 100 PHE A C 1
ATOM 776 O O . PHE A 1 100 ? -3.991 4.939 -10.417 1.00 94.75 100 PHE A O 1
ATOM 783 N N . GLY A 1 101 ? -3.948 5.638 -8.278 1.00 93.50 101 GLY A N 1
ATOM 784 C CA . GLY A 1 101 ? -5.055 6.585 -8.401 1.00 93.50 101 GLY A CA 1
ATOM 785 C C . GLY A 1 101 ? -4.616 7.884 -9.080 1.00 93.50 101 GLY A C 1
ATOM 786 O O . GLY A 1 101 ? -3.431 8.168 -9.218 1.00 93.50 101 GLY A O 1
ATOM 787 N N . LYS A 1 102 ? -5.573 8.711 -9.491 1.00 91.62 102 LYS A N 1
ATOM 788 C CA . LYS A 1 102 ? -5.335 9.976 -10.213 1.00 91.62 102 LYS A CA 1
ATOM 789 C C . LYS A 1 102 ? -5.000 11.163 -9.303 1.00 91.62 102 LYS A C 1
ATOM 791 O O . LYS A 1 102 ? -4.753 12.260 -9.796 1.00 91.62 102 LYS A O 1
ATOM 796 N N . GLY A 1 103 ? -5.020 10.966 -7.985 1.00 86.19 103 GLY A N 1
ATOM 797 C CA . GLY A 1 103 ? -4.823 12.022 -6.986 1.00 86.19 103 GLY A CA 1
ATOM 798 C C . GLY A 1 103 ? -3.388 12.528 -6.847 1.00 86.19 103 GLY A C 1
ATOM 799 O O . GLY A 1 103 ? -3.157 13.507 -6.137 1.00 86.19 103 GLY A O 1
ATOM 800 N N . MET A 1 104 ? -2.413 11.891 -7.502 1.00 86.50 104 MET A N 1
ATOM 801 C CA . MET A 1 104 ? -1.004 12.265 -7.391 1.00 86.50 104 MET A CA 1
ATOM 802 C C . MET A 1 104 ? -0.377 12.606 -8.739 1.00 86.50 104 MET A C 1
ATOM 804 O O . MET A 1 104 ? -0.877 12.254 -9.800 1.00 86.50 104 MET A O 1
ATOM 808 N N . ILE A 1 105 ? 0.789 13.248 -8.660 1.00 86.12 105 ILE A N 1
ATOM 809 C CA . ILE A 1 105 ? 1.618 13.621 -9.814 1.00 86.12 105 ILE A CA 1
ATOM 810 C C . ILE A 1 105 ? 3.017 12.979 -9.773 1.00 86.12 105 ILE A C 1
ATOM 812 O O . ILE A 1 105 ? 3.846 13.228 -10.644 1.00 86.12 105 ILE A O 1
ATOM 816 N N . PHE A 1 106 ? 3.324 12.183 -8.746 1.00 89.69 106 PHE A N 1
ATOM 817 C CA . PHE A 1 106 ? 4.658 11.629 -8.503 1.00 89.69 106 PHE A CA 1
ATOM 818 C C . PHE A 1 106 ? 4.575 10.210 -7.940 1.00 89.69 106 PHE A C 1
ATOM 820 O O . PHE A 1 106 ? 3.801 9.962 -7.017 1.00 89.69 106 PHE A O 1
ATOM 827 N N . VAL A 1 107 ? 5.404 9.297 -8.452 1.00 92.81 107 VAL A N 1
ATOM 828 C CA . VAL A 1 107 ? 5.604 7.961 -7.872 1.00 92.81 107 VAL A CA 1
ATOM 829 C C . VAL A 1 107 ? 6.794 8.003 -6.904 1.00 92.81 107 VAL A C 1
ATOM 831 O O . VAL A 1 107 ? 7.907 8.273 -7.349 1.00 92.81 107 VAL A O 1
ATOM 834 N N . PRO A 1 108 ? 6.621 7.715 -5.603 1.00 93.00 108 PRO A N 1
ATOM 835 C CA . PRO A 1 108 ? 7.714 7.703 -4.632 1.00 93.00 108 PRO A CA 1
ATOM 836 C C . PRO A 1 108 ? 8.841 6.718 -4.943 1.00 93.00 108 PRO A C 1
ATOM 838 O O . PRO A 1 108 ? 8.638 5.653 -5.524 1.00 93.00 108 PRO A O 1
ATOM 841 N N . GLY A 1 109 ? 10.044 7.055 -4.474 1.00 95.31 109 GLY A N 1
ATOM 842 C CA . GLY A 1 109 ? 11.188 6.152 -4.547 1.00 95.31 109 GLY A CA 1
ATOM 843 C C . GLY A 1 109 ? 10.961 4.879 -3.733 1.00 95.31 109 GLY A C 1
ATOM 844 O O . GLY A 1 109 ? 10.260 4.881 -2.717 1.00 95.31 109 GLY A O 1
ATOM 845 N N . TYR A 1 110 ? 11.563 3.781 -4.183 1.00 96.75 110 TYR A N 1
ATOM 846 C CA . TYR A 1 110 ? 11.442 2.451 -3.575 1.00 96.75 110 TYR A CA 1
ATOM 847 C C . TYR A 1 110 ? 10.012 1.916 -3.404 1.00 96.75 110 TYR A C 1
ATOM 849 O O . TYR A 1 110 ? 9.845 0.920 -2.705 1.00 96.75 110 TYR A O 1
ATOM 857 N N . ILE A 1 111 ? 8.981 2.545 -3.988 1.00 96.00 111 ILE A N 1
ATOM 858 C CA . ILE A 1 111 ? 7.573 2.228 -3.700 1.00 96.00 111 ILE A CA 1
ATOM 859 C C . ILE A 1 111 ? 7.255 0.735 -3.787 1.00 96.00 111 ILE A C 1
ATOM 861 O O . ILE A 1 111 ? 6.490 0.246 -2.966 1.00 96.00 111 ILE A O 1
ATOM 865 N N . ALA A 1 112 ? 7.891 0.021 -4.710 1.00 96.00 112 ALA A N 1
ATOM 866 C CA . ALA A 1 112 ? 7.751 -1.404 -4.948 1.00 96.00 112 ALA A CA 1
ATOM 867 C C . ALA A 1 112 ? 9.104 -2.142 -4.948 1.00 96.00 112 ALA A C 1
ATOM 869 O O . ALA A 1 112 ? 9.198 -3.246 -5.473 1.00 96.00 112 ALA A O 1
ATOM 870 N N . TYR A 1 113 ? 10.152 -1.586 -4.332 1.00 96.31 113 TYR A N 1
ATOM 871 C CA . TYR A 1 113 ? 11.489 -2.195 -4.297 1.00 96.31 113 TYR A CA 1
ATOM 872 C C . TYR A 1 113 ? 11.452 -3.676 -3.884 1.00 96.31 113 TYR A C 1
ATOM 874 O O . TYR A 1 113 ? 10.824 -4.003 -2.875 1.00 96.31 113 TYR A O 1
ATOM 882 N N . LYS A 1 114 ? 12.127 -4.572 -4.619 1.00 95.75 114 LYS A N 1
ATOM 883 C CA . LYS A 1 114 ? 12.154 -6.029 -4.352 1.00 95.75 114 LYS A CA 1
ATOM 884 C C . LYS A 1 114 ? 10.774 -6.707 -4.315 1.00 95.75 114 LYS A C 1
ATOM 886 O O . LYS A 1 114 ? 10.573 -7.656 -3.548 1.00 95.75 114 LYS A O 1
ATOM 891 N N . SER A 1 115 ? 9.815 -6.217 -5.092 1.00 94.56 115 SER A N 1
ATOM 892 C CA . SER A 1 115 ? 8.450 -6.764 -5.163 1.00 94.56 115 SER A CA 1
ATOM 893 C C . SER A 1 115 ? 8.210 -7.463 -6.492 1.00 94.56 115 SER A C 1
ATOM 895 O O . SER A 1 115 ? 8.908 -7.200 -7.458 1.00 94.56 115 SER A O 1
ATOM 897 N N . SER A 1 116 ? 7.239 -8.370 -6.555 1.00 91.81 116 SER A N 1
ATOM 898 C CA . SER A 1 116 ? 6.975 -9.153 -7.769 1.00 91.81 116 SER A CA 1
ATOM 899 C C . SER A 1 116 ? 5.876 -8.527 -8.622 1.00 91.81 116 SER A C 1
ATOM 901 O O . SER A 1 116 ? 4.776 -9.068 -8.629 1.00 91.81 116 SER A O 1
ATOM 903 N N . ILE A 1 117 ? 6.161 -7.420 -9.319 1.00 87.75 117 ILE A N 1
ATOM 904 C CA . ILE A 1 117 ? 5.142 -6.634 -10.038 1.00 87.75 117 ILE A CA 1
ATOM 905 C C . ILE A 1 117 ? 5.346 -6.672 -11.566 1.00 87.75 117 ILE A C 1
ATOM 907 O O . ILE A 1 117 ? 6.003 -5.782 -12.106 1.00 87.75 117 ILE A O 1
ATOM 911 N N . PRO A 1 118 ? 4.764 -7.649 -12.288 1.00 88.12 118 PRO A N 1
ATOM 912 C CA . PRO A 1 118 ? 4.821 -7.700 -13.750 1.00 88.12 118 PRO A CA 1
ATOM 913 C C . PRO A 1 118 ? 3.992 -6.596 -14.429 1.00 88.12 118 PRO A C 1
ATOM 915 O O . PRO A 1 118 ? 4.218 -6.291 -15.597 1.00 88.12 118 PRO A O 1
ATOM 918 N N . SER A 1 119 ? 3.017 -5.999 -13.730 1.00 87.12 119 SER A N 1
ATOM 919 C CA . SER A 1 119 ? 2.149 -4.954 -14.285 1.00 87.12 119 SER A CA 1
ATOM 920 C C . SER A 1 119 ? 1.975 -3.779 -13.326 1.00 87.12 119 SER A C 1
ATOM 922 O O . SER A 1 119 ? 1.484 -3.927 -12.204 1.00 87.12 119 SER A O 1
ATOM 924 N N . VAL A 1 120 ? 2.339 -2.586 -13.799 1.00 90.69 120 VAL A N 1
ATOM 925 C CA . VAL A 1 120 ? 2.125 -1.314 -13.105 1.00 90.69 120 VAL A CA 1
ATOM 926 C C . VAL A 1 120 ? 1.346 -0.385 -14.026 1.00 90.69 120 VAL A C 1
ATOM 928 O O . VAL A 1 120 ? 1.787 -0.100 -15.137 1.00 90.69 120 VAL A O 1
ATOM 931 N N . THR A 1 121 ? 0.214 0.130 -13.548 1.00 91.62 121 THR A N 1
ATOM 932 C CA . THR A 1 121 ? -0.572 1.138 -14.273 1.00 91.62 121 THR A CA 1
ATOM 933 C C . THR A 1 121 ? -0.421 2.494 -13.601 1.00 91.62 121 THR A C 1
ATOM 935 O O . THR A 1 121 ? -0.891 2.695 -12.480 1.00 91.62 121 THR A O 1
ATOM 938 N N . ILE A 1 122 ? 0.227 3.429 -14.298 1.00 88.56 122 ILE A N 1
ATOM 939 C CA . ILE A 1 122 ? 0.405 4.821 -13.869 1.00 88.56 122 ILE A CA 1
ATOM 940 C C . ILE A 1 122 ? -0.535 5.704 -14.712 1.00 88.56 122 ILE A C 1
ATOM 942 O O . ILE A 1 122 ? -0.392 5.712 -15.936 1.00 88.56 122 ILE A O 1
ATOM 946 N N . PRO A 1 123 ? -1.495 6.427 -14.105 1.00 86.25 123 PRO A N 1
ATOM 947 C CA . PRO A 1 123 ? -2.372 7.350 -14.821 1.00 86.25 123 PRO A CA 1
ATOM 948 C C . PRO A 1 123 ? -1.635 8.492 -15.529 1.00 86.25 123 PRO A C 1
ATOM 950 O O . PRO A 1 123 ? -0.530 8.885 -15.150 1.00 86.25 123 PRO A O 1
ATOM 953 N N . GLU A 1 124 ? -2.300 9.094 -16.516 1.00 83.62 124 GLU A N 1
ATOM 954 C CA . GLU A 1 124 ? -1.853 10.358 -17.107 1.00 83.62 124 GLU A CA 1
ATOM 955 C C . GLU A 1 124 ? -1.753 11.463 -16.041 1.00 83.62 124 GLU A C 1
ATOM 957 O O . GLU A 1 124 ? -2.571 11.540 -15.125 1.00 83.62 124 GLU A O 1
ATOM 962 N N . GLY A 1 125 ? -0.744 12.330 -16.169 1.00 81.06 125 GLY A N 1
ATOM 963 C CA . GLY A 1 125 ? -0.484 13.430 -15.229 1.00 81.06 125 GLY A CA 1
ATOM 964 C C . GLY A 1 125 ? 0.619 13.153 -14.203 1.00 81.06 125 GLY A C 1
ATOM 965 O O . GLY A 1 125 ? 1.098 14.088 -13.561 1.00 81.06 125 GLY A O 1
ATOM 966 N N . TYR A 1 126 ? 1.095 11.911 -14.090 1.00 87.31 126 TYR A N 1
ATOM 967 C CA . TYR A 1 126 ? 2.311 11.613 -13.337 1.00 87.31 126 TYR A CA 1
ATOM 968 C C . TYR A 1 126 ? 3.541 12.144 -14.079 1.00 87.31 126 TYR A C 1
ATOM 970 O O . TYR A 1 126 ? 3.828 11.745 -15.205 1.00 87.31 126 TYR A O 1
ATOM 978 N N . VAL A 1 127 ? 4.275 13.051 -13.435 1.00 83.25 127 VAL A N 1
ATOM 979 C CA . VAL A 1 127 ? 5.411 13.759 -14.044 1.00 83.25 127 VAL A CA 1
ATOM 980 C C . VAL A 1 127 ? 6.762 13.150 -13.692 1.00 83.25 127 VAL A C 1
ATOM 982 O O . VAL A 1 127 ? 7.728 13.380 -14.408 1.00 83.25 127 VAL A O 1
ATOM 985 N N . ASN A 1 128 ? 6.857 12.400 -12.590 1.00 88.00 128 ASN A N 1
ATOM 986 C CA . ASN A 1 128 ? 8.135 11.917 -12.069 1.00 88.00 128 ASN A CA 1
ATOM 987 C C . ASN A 1 128 ? 7.998 10.557 -11.367 1.00 88.00 128 ASN A C 1
ATOM 989 O O . ASN A 1 128 ? 7.020 10.303 -10.659 1.00 88.00 128 ASN A O 1
ATOM 993 N N . ILE A 1 129 ? 9.025 9.717 -11.519 1.00 92.56 129 ILE A N 1
ATOM 994 C CA . ILE A 1 129 ? 9.186 8.442 -10.812 1.00 92.56 129 ILE A CA 1
ATOM 995 C C . ILE A 1 129 ? 10.450 8.533 -9.958 1.00 92.56 129 ILE A C 1
ATOM 997 O O . ILE A 1 129 ? 11.528 8.859 -10.449 1.00 92.56 129 ILE A O 1
ATOM 1001 N N . GLY A 1 130 ? 10.308 8.287 -8.660 1.00 93.38 130 GLY A N 1
ATOM 1002 C CA . GLY A 1 130 ? 11.394 8.357 -7.697 1.00 93.38 130 GLY A CA 1
ATOM 1003 C C . GLY A 1 130 ? 12.435 7.260 -7.909 1.00 93.38 130 GLY A C 1
ATOM 1004 O O . GLY A 1 130 ? 12.153 6.190 -8.450 1.00 93.38 130 GLY A O 1
ATOM 1005 N N . GLY A 1 131 ? 13.655 7.520 -7.435 1.00 95.44 131 GLY A N 1
ATOM 1006 C CA . GLY A 1 131 ? 14.758 6.567 -7.537 1.00 95.44 131 GLY A CA 1
ATOM 1007 C C . GLY A 1 131 ? 14.388 5.196 -6.968 1.00 95.44 131 GLY A C 1
ATOM 1008 O O . GLY A 1 131 ? 13.769 5.103 -5.905 1.00 95.44 131 GLY A O 1
ATOM 1009 N N . TYR A 1 132 ? 14.772 4.139 -7.686 1.00 94.94 132 TYR A N 1
ATOM 1010 C CA . TYR A 1 132 ? 14.576 2.744 -7.283 1.00 94.94 132 TYR A CA 1
ATOM 1011 C C . TYR A 1 132 ? 13.109 2.324 -7.072 1.00 94.94 132 TYR A C 1
ATOM 1013 O O . TYR A 1 132 ? 12.856 1.314 -6.421 1.00 94.94 132 TYR A O 1
ATOM 1021 N N . ALA A 1 133 ? 12.132 3.076 -7.603 1.00 92.88 133 ALA A N 1
ATOM 1022 C CA . ALA A 1 133 ? 10.697 2.807 -7.435 1.00 92.88 133 ALA A CA 1
ATOM 1023 C C . ALA A 1 133 ? 10.314 1.338 -7.685 1.00 92.88 133 ALA A C 1
ATOM 1025 O O . ALA A 1 133 ? 9.564 0.771 -6.892 1.00 92.88 133 ALA A O 1
ATOM 1026 N N . PHE A 1 134 ? 10.889 0.727 -8.723 1.00 93.62 134 PHE A N 1
ATOM 1027 C CA . PHE A 1 134 ? 10.650 -0.660 -9.136 1.00 93.62 134 PHE A CA 1
ATOM 1028 C C . PHE A 1 134 ? 11.953 -1.471 -9.228 1.00 93.62 134 PHE A C 1
ATOM 1030 O O . PHE A 1 134 ? 12.045 -2.429 -9.990 1.00 93.62 134 PHE A O 1
ATOM 1037 N N . ASP A 1 135 ? 12.987 -1.077 -8.481 1.00 93.81 135 ASP A N 1
ATOM 1038 C CA . ASP A 1 135 ? 14.265 -1.792 -8.509 1.00 93.81 135 ASP A CA 1
ATOM 1039 C C . ASP A 1 135 ? 14.131 -3.205 -7.915 1.00 93.81 135 ASP A C 1
ATOM 1041 O O . ASP A 1 135 ? 13.351 -3.440 -6.985 1.00 93.81 135 ASP A O 1
ATOM 1045 N N . GLU A 1 136 ? 14.872 -4.153 -8.489 1.00 93.75 136 GLU A N 1
ATOM 1046 C CA . GLU A 1 136 ? 14.797 -5.589 -8.192 1.00 93.75 136 GLU A CA 1
ATOM 1047 C C . GLU A 1 136 ? 13.373 -6.195 -8.289 1.00 93.75 136 GLU A C 1
ATOM 1049 O O . GLU A 1 136 ? 13.062 -7.170 -7.597 1.00 93.75 136 GLU A O 1
ATOM 1054 N N . CYS A 1 137 ? 12.504 -5.640 -9.147 1.00 88.38 137 CYS A N 1
ATOM 1055 C CA . CYS A 1 137 ? 11.257 -6.296 -9.554 1.00 88.38 137 CYS A CA 1
ATOM 1056 C C . CYS A 1 137 ? 11.544 -7.284 -10.703 1.00 88.38 137 CYS A C 1
ATOM 1058 O O . CYS A 1 137 ? 12.139 -6.876 -11.702 1.00 88.38 137 CYS A O 1
ATOM 1060 N N . PRO A 1 138 ? 11.183 -8.576 -10.581 1.00 81.81 138 PRO A N 1
ATOM 1061 C CA . PRO A 1 138 ? 11.329 -9.529 -11.673 1.00 81.81 138 PRO A CA 1
ATOM 1062 C C . PRO A 1 138 ? 10.406 -9.147 -12.838 1.00 81.81 138 PRO A C 1
ATOM 1064 O O . PRO A 1 138 ? 9.294 -8.669 -12.610 1.00 81.81 138 PRO A O 1
ATOM 1067 N N . ASN A 1 139 ? 10.898 -9.364 -14.061 1.00 61.34 139 ASN A N 1
ATOM 1068 C CA . ASN A 1 139 ? 10.145 -9.171 -15.304 1.00 61.34 139 ASN A CA 1
ATOM 1069 C C . ASN A 1 139 ? 8.995 -10.173 -15.443 1.00 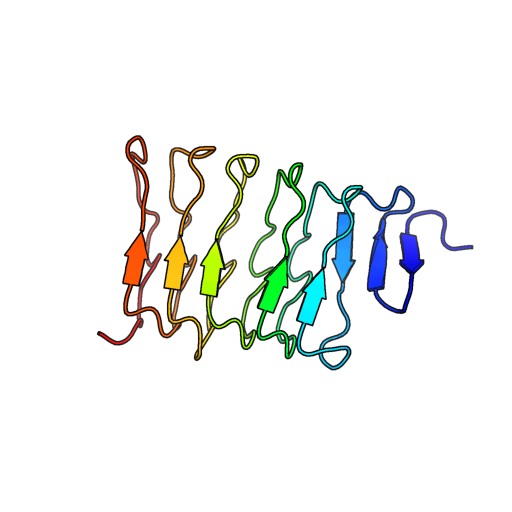61.34 139 ASN A C 1
ATOM 1071 O O . ASN A 1 139 ? 9.195 -11.346 -15.044 1.00 61.34 139 ASN A O 1
#

pLDDT: mean 94.11, std 7.16, range [53.28, 98.75]

Sequence (139 aa):
MNPTFTAVDDVLYNIDKTSIIRFPANKSTTFAIPESVKVIEYCGFISCLIESIQFPSNLMTLGGWSFSRTNLRSVTIPDSVTQISSGVFAHCKFLNELVFGKGMIFVPGYIAYKSSIPSVTIPEGYVNIGGYAFDECPN

Organism: Trichomonas vaginalis (strain ATCC PRA-98 / G3) (NCBI:txid412133)